Protein AF-A0A9E4ZPL8-F1 (afdb_monomer)

Radius of gyration: 16.18 Å; Cα contacts (8 Å, |Δi|>4): 297; chains: 1; bounding box: 33×38×47 Å

Mean predicted aligned error: 6.85 Å

Sequence (152 aa):
MEYIQIQDIDQMYDNLERTKGLAKTVNAKIDGKIIDITAPDTPQTYVSETDGIIYINGNDWKMITTVFEDVKEEALLKLKRFIRAEGGRIPSDPTERIIGVDEAKRVQEAKAYFYALKDGKRYEVGIHYRIFMPYPERGRNGFVEIALYTQE

Nearest PDB structures (foldseek):
  7f0o-assembly1_A  TM=3.775E-01  e=1.384E+00  Aspergillus novofumigatus
  5iep-assembly1_A  TM=3.985E-01  e=2.533E+00  synthetic construct
  5elu-assembly1_A  TM=3.798E-01  e=2.533E+00  synthetic construct
  3owu-assembly1_C  TM=3.046E-01  e=1.173E+00  Pseudomonas putida

pLDDT: mean 86.17, std 15.2, range [36.16, 98.38]

Structure (mmCIF, N/CA/C/O backbone):
data_AF-A0A9E4ZPL8-F1
#
_entry.id   AF-A0A9E4ZPL8-F1
#
loop_
_atom_site.group_PDB
_atom_site.id
_atom_site.type_symbol
_atom_site.label_atom_id
_atom_site.label_alt_id
_atom_site.label_comp_id
_atom_site.label_asym_id
_atom_site.label_entity_id
_atom_site.label_seq_id
_atom_site.pdbx_PDB_ins_code
_atom_site.Cartn_x
_atom_site.Cartn_y
_atom_site.Cartn_z
_atom_site.occupancy
_atom_site.B_iso_or_equiv
_atom_site.auth_seq_id
_atom_site.auth_comp_id
_atom_site.auth_asym_id
_atom_site.auth_atom_id
_atom_site.pdbx_PDB_model_num
ATOM 1 N N . MET A 1 1 ? 5.945 6.917 26.651 1.00 41.00 1 MET A N 1
ATOM 2 C CA . MET A 1 1 ? 5.049 6.729 25.494 1.00 41.00 1 MET A CA 1
ATOM 3 C C . MET A 1 1 ? 4.484 8.092 25.167 1.00 41.00 1 MET A C 1
ATOM 5 O O . MET A 1 1 ? 3.677 8.593 25.940 1.00 41.00 1 MET A O 1
ATOM 9 N N . GLU A 1 2 ? 5.007 8.736 24.127 1.00 36.16 2 GLU A N 1
ATOM 10 C CA . GLU A 1 2 ? 4.463 10.002 23.635 1.00 36.16 2 GLU A CA 1
ATOM 11 C C . GLU A 1 2 ? 3.181 9.711 22.861 1.00 36.16 2 GLU A C 1
ATOM 13 O O . GLU A 1 2 ? 3.172 8.922 21.920 1.00 36.16 2 GLU A O 1
ATOM 18 N N . TYR A 1 3 ? 2.082 10.315 23.300 1.00 43.66 3 TYR A N 1
ATOM 19 C CA . TYR A 1 3 ? 0.843 10.318 22.542 1.00 43.66 3 TYR A CA 1
ATOM 20 C C . TYR A 1 3 ? 0.961 11.440 21.515 1.00 43.66 3 TYR A C 1
ATOM 22 O O . TYR A 1 3 ? 0.892 12.609 21.890 1.00 43.66 3 TYR A O 1
ATOM 30 N N . ILE A 1 4 ? 1.156 11.093 20.242 1.00 46.41 4 ILE A N 1
ATOM 31 C CA . ILE A 1 4 ? 1.030 12.058 19.143 1.00 46.41 4 ILE A CA 1
ATOM 32 C C . ILE A 1 4 ? -0.370 12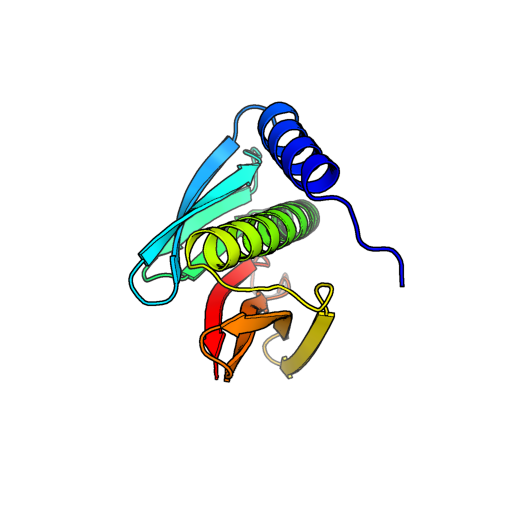.673 19.256 1.00 46.41 4 ILE A C 1
ATOM 34 O O . ILE A 1 4 ? -1.373 11.947 19.248 1.00 46.41 4 ILE A O 1
ATOM 38 N N . GLN A 1 5 ? -0.444 13.992 19.449 1.00 45.59 5 GLN A N 1
ATOM 39 C CA . GLN A 1 5 ? -1.716 14.670 19.656 1.00 45.59 5 GLN A CA 1
ATOM 40 C C . GLN A 1 5 ? -2.538 14.649 18.364 1.00 45.59 5 GLN A C 1
ATOM 42 O O . GLN A 1 5 ? -2.012 14.693 17.256 1.00 45.59 5 GLN A O 1
ATOM 47 N N . ILE A 1 6 ? -3.861 14.564 18.515 1.00 51.03 6 ILE A N 1
ATOM 48 C CA . ILE A 1 6 ? -4.828 14.413 17.414 1.00 51.03 6 ILE A CA 1
ATOM 49 C C . ILE A 1 6 ? -4.654 15.513 16.347 1.00 51.03 6 ILE A C 1
ATOM 51 O O . ILE A 1 6 ? -4.772 15.221 15.161 1.00 51.03 6 ILE A O 1
ATOM 55 N N . GLN A 1 7 ? -4.287 16.729 16.764 1.00 48.72 7 GLN A N 1
ATOM 56 C CA . GLN A 1 7 ? -4.045 17.867 15.873 1.00 48.72 7 GLN A CA 1
ATOM 57 C C . GLN A 1 7 ? -2.828 17.689 14.954 1.00 48.72 7 GLN A C 1
ATOM 59 O O . GLN A 1 7 ? -2.890 18.111 13.804 1.00 48.72 7 GLN A O 1
ATOM 64 N N . ASP A 1 8 ? -1.766 17.015 15.401 1.00 56.22 8 ASP A N 1
ATOM 65 C CA . ASP A 1 8 ? -0.544 16.861 14.600 1.00 56.22 8 ASP A CA 1
ATOM 66 C C . ASP A 1 8 ? -0.766 15.938 13.400 1.00 56.22 8 ASP A C 1
ATOM 68 O O . ASP A 1 8 ? -0.219 16.157 12.322 1.00 56.22 8 ASP A O 1
ATOM 72 N N . ILE A 1 9 ? -1.619 14.922 13.555 1.00 54.84 9 ILE A N 1
ATOM 73 C CA . ILE A 1 9 ? -1.901 13.961 12.488 1.00 54.84 9 ILE A CA 1
ATOM 74 C C . ILE A 1 9 ? -2.831 14.599 11.450 1.00 54.84 9 ILE A C 1
ATOM 76 O O . ILE A 1 9 ? -2.540 14.486 10.267 1.00 54.84 9 ILE A O 1
ATOM 80 N N . ASP A 1 10 ? -3.861 15.340 11.877 1.00 55.78 10 ASP A N 1
ATOM 81 C CA . ASP A 1 10 ? -4.737 16.143 11.002 1.00 55.78 10 ASP A CA 1
ATOM 82 C C . ASP A 1 10 ? -3.978 17.233 10.232 1.00 55.78 10 ASP A C 1
ATOM 84 O O . ASP A 1 10 ? -4.252 17.483 9.058 1.00 55.78 10 ASP A O 1
ATOM 88 N N . GLN A 1 11 ? -2.923 17.788 10.819 1.00 53.22 11 GLN A N 1
ATOM 89 C CA . GLN A 1 11 ? -2.071 18.761 10.147 1.00 53.22 11 GLN A CA 1
ATOM 90 C C . GLN A 1 11 ? -1.034 18.114 9.207 1.00 53.22 11 GLN A C 1
ATOM 92 O O . GLN A 1 11 ? -0.772 18.640 8.124 1.00 53.22 11 GLN A O 1
ATOM 97 N N . MET A 1 12 ? -0.481 16.942 9.552 1.00 56.88 12 MET A N 1
ATOM 98 C CA . MET A 1 12 ? 0.305 16.114 8.618 1.00 56.88 12 MET A CA 1
ATOM 99 C C . MET A 1 12 ? -0.545 15.657 7.420 1.00 56.88 12 MET A C 1
ATOM 101 O O . MET A 1 12 ? -0.075 15.669 6.284 1.00 56.88 12 MET A O 1
ATOM 105 N N . TYR A 1 13 ? -1.803 15.298 7.684 1.00 56.81 13 TYR A N 1
ATOM 106 C CA . TYR A 1 13 ? -2.831 14.874 6.734 1.00 56.81 13 TYR A CA 1
ATOM 107 C C . TYR A 1 13 ? -3.129 15.951 5.669 1.00 56.81 13 TYR A C 1
ATOM 109 O O . TYR A 1 13 ? -3.150 15.620 4.485 1.00 56.81 13 TYR A O 1
ATOM 117 N N . ASP A 1 14 ? -3.297 17.217 6.066 1.00 57.69 14 ASP A N 1
ATOM 118 C CA . ASP A 1 14 ? -3.540 18.342 5.144 1.00 57.69 14 ASP A CA 1
ATOM 119 C C . ASP A 1 14 ? -2.287 18.741 4.344 1.00 57.69 14 ASP A C 1
ATOM 121 O O . ASP A 1 14 ? -2.368 19.183 3.193 1.00 57.69 14 ASP A O 1
ATOM 125 N N . ASN A 1 15 ? -1.105 18.599 4.948 1.00 51.81 15 ASN A N 1
ATOM 126 C CA . ASN A 1 15 ? 0.154 18.982 4.314 1.00 51.81 15 ASN A CA 1
ATOM 127 C C . ASN A 1 15 ? 0.553 18.025 3.184 1.00 51.81 15 ASN A C 1
ATOM 129 O O . ASN A 1 15 ? 1.067 18.494 2.167 1.00 51.81 15 ASN A O 1
ATOM 133 N N . LEU A 1 16 ? 0.282 16.722 3.324 1.00 53.69 16 LEU A N 1
ATOM 134 C CA . LEU A 1 16 ? 0.562 15.713 2.293 1.00 53.69 16 LEU A CA 1
ATOM 135 C C . LEU A 1 16 ? -0.321 15.908 1.048 1.00 53.69 16 LEU A C 1
ATOM 137 O O . LEU A 1 16 ? 0.180 15.861 -0.074 1.00 53.69 16 LEU A O 1
ATOM 141 N N . GLU A 1 17 ? -1.607 16.215 1.247 1.00 54.44 17 GLU A N 1
ATOM 142 C CA . GLU A 1 17 ? -2.551 16.505 0.156 1.00 54.44 17 GLU A CA 1
ATOM 143 C C . GLU A 1 17 ? -2.184 17.809 -0.588 1.00 54.44 17 GLU A C 1
ATOM 145 O O . GLU A 1 17 ? -2.389 17.912 -1.797 1.00 54.44 17 GLU A O 1
ATOM 150 N N . ARG A 1 18 ? -1.570 18.794 0.091 1.00 51.66 18 ARG A N 1
ATOM 151 C CA . ARG A 1 18 ? -1.144 20.071 -0.520 1.00 51.66 18 ARG A CA 1
ATOM 152 C C . ARG A 1 18 ? 0.200 20.035 -1.250 1.00 51.66 18 ARG A C 1
ATOM 154 O O . ARG A 1 18 ? 0.426 20.888 -2.106 1.00 51.66 18 ARG A O 1
ATOM 161 N N . THR A 1 19 ? 1.112 19.118 -0.920 1.00 52.41 19 THR A N 1
ATOM 162 C CA . THR A 1 19 ? 2.505 19.173 -1.419 1.00 52.41 19 THR A CA 1
ATOM 163 C C . THR A 1 19 ? 2.776 18.382 -2.700 1.00 52.41 19 THR A C 1
ATOM 165 O O . THR A 1 19 ? 3.800 18.634 -3.333 1.00 52.41 19 THR A O 1
ATOM 168 N N . LYS A 1 20 ? 1.896 17.468 -3.137 1.00 56.16 20 LYS A N 1
ATOM 169 C CA . LYS A 1 20 ? 2.235 16.493 -4.200 1.00 56.16 20 LYS A CA 1
ATOM 170 C C . LYS A 1 20 ? 1.879 16.869 -5.655 1.00 56.16 20 LYS A C 1
ATOM 172 O O . LYS A 1 20 ? 2.060 16.041 -6.540 1.00 56.16 20 LYS A O 1
ATOM 177 N N . GLY A 1 21 ? 1.489 18.111 -5.961 1.00 54.22 21 GLY A N 1
ATOM 178 C CA . GLY A 1 21 ? 1.221 18.527 -7.354 1.00 54.22 21 GLY A CA 1
ATOM 179 C C . GLY A 1 21 ? 0.043 17.774 -7.997 1.00 54.22 21 GLY A C 1
ATOM 180 O O . GLY A 1 21 ? -0.842 17.314 -7.283 1.00 54.22 21 GLY A O 1
ATOM 181 N N . LEU A 1 22 ? -0.004 17.686 -9.337 1.00 54.84 22 LEU A N 1
ATOM 182 C CA . LEU A 1 22 ? -1.021 16.906 -10.063 1.00 54.84 22 LEU A CA 1
ATOM 183 C C . LEU A 1 22 ? -0.972 15.461 -9.550 1.00 54.84 22 LEU A C 1
ATOM 185 O O . LEU A 1 22 ? 0.003 14.757 -9.780 1.00 54.84 22 LEU A O 1
ATOM 189 N N . ALA A 1 23 ? -1.984 15.044 -8.800 1.00 69.06 23 ALA A N 1
ATOM 190 C CA . ALA A 1 23 ? -2.035 13.729 -8.185 1.00 69.06 23 ALA A CA 1
ATOM 191 C C . ALA A 1 23 ? -3.233 12.955 -8.732 1.00 69.06 23 ALA A C 1
ATOM 193 O O . ALA A 1 23 ? -4.303 13.521 -8.970 1.00 69.06 23 ALA A O 1
ATOM 194 N N . LYS A 1 24 ? -3.050 11.654 -8.951 1.00 81.00 24 LYS A N 1
ATOM 195 C CA . LYS A 1 24 ? -4.109 10.751 -9.395 1.00 81.00 24 LYS A CA 1
ATOM 196 C C . LYS A 1 24 ? -4.731 10.069 -8.185 1.00 81.00 24 LYS A C 1
ATOM 198 O O . LYS A 1 24 ? -4.016 9.548 -7.338 1.00 81.00 24 LYS A O 1
ATOM 203 N N . THR A 1 25 ? -6.054 10.001 -8.142 1.00 87.25 25 THR A N 1
ATOM 204 C CA . THR A 1 25 ? -6.774 9.211 -7.137 1.00 87.25 25 THR A CA 1
ATOM 205 C C . THR A 1 25 ? -7.101 7.825 -7.685 1.00 87.25 25 THR A C 1
ATOM 207 O O . THR A 1 25 ? -7.559 7.693 -8.824 1.00 87.25 25 THR A O 1
ATOM 210 N N . VAL A 1 26 ? -6.869 6.790 -6.878 1.00 90.56 26 VAL A N 1
ATOM 211 C CA . VAL A 1 26 ? -7.327 5.418 -7.129 1.00 90.56 26 VAL A CA 1
ATOM 212 C C . VAL A 1 26 ? -8.227 4.941 -5.992 1.00 90.56 26 VAL A C 1
ATOM 214 O O . VAL A 1 26 ? -7.983 5.243 -4.825 1.00 90.56 26 VAL A O 1
ATOM 217 N N . ASN A 1 27 ? -9.269 4.192 -6.345 1.00 91.06 27 ASN A N 1
ATOM 218 C CA . ASN A 1 27 ? -10.338 3.798 -5.430 1.00 91.06 27 ASN A CA 1
ATOM 219 C C . ASN A 1 27 ? -10.093 2.378 -4.928 1.00 91.06 27 ASN A C 1
ATOM 221 O O . ASN A 1 27 ? -10.503 1.412 -5.563 1.00 91.06 27 ASN A O 1
ATOM 225 N N . ALA A 1 28 ? -9.423 2.239 -3.792 1.00 90.81 28 ALA A N 1
ATOM 226 C CA . ALA A 1 28 ? -9.141 0.934 -3.210 1.00 90.81 28 ALA A CA 1
ATOM 227 C C . ALA A 1 28 ? -10.285 0.468 -2.302 1.00 90.81 28 ALA A C 1
ATOM 229 O O . ALA A 1 28 ? -11.067 1.274 -1.799 1.00 90.81 28 ALA A O 1
ATOM 230 N N . LYS A 1 29 ? -10.397 -0.845 -2.083 1.00 90.56 29 LYS A N 1
ATOM 231 C CA . LYS A 1 29 ? -11.462 -1.429 -1.257 1.00 90.56 29 LYS A CA 1
ATOM 232 C C . LYS A 1 29 ? -10.911 -1.991 0.045 1.00 90.56 29 LYS A C 1
ATOM 234 O O . LYS A 1 29 ? -9.914 -2.702 0.033 1.00 90.56 29 LYS A O 1
ATOM 239 N N . ILE A 1 30 ? -11.610 -1.728 1.143 1.00 92.00 30 ILE A N 1
ATOM 240 C CA . ILE A 1 30 ? -11.393 -2.363 2.444 1.00 92.00 30 ILE A CA 1
ATOM 241 C C . ILE A 1 30 ? -12.746 -2.668 3.087 1.00 92.00 30 ILE A C 1
ATOM 243 O O . ILE A 1 30 ? -13.602 -1.792 3.179 1.00 92.00 30 ILE A O 1
ATOM 247 N N . ASP A 1 31 ? -12.978 -3.924 3.468 1.00 86.00 31 ASP A N 1
ATOM 248 C CA . ASP A 1 31 ? -14.242 -4.398 4.059 1.00 86.00 31 ASP A CA 1
ATOM 249 C C . ASP A 1 31 ? -15.502 -3.970 3.285 1.00 86.00 31 ASP A C 1
ATOM 251 O O . ASP A 1 31 ? -16.518 -3.570 3.853 1.00 86.00 31 ASP A O 1
ATOM 255 N N . GLY A 1 32 ? -15.423 -4.006 1.951 1.00 85.19 32 GLY A N 1
ATOM 256 C CA . GLY A 1 32 ? -16.516 -3.602 1.059 1.00 85.19 32 GLY A CA 1
ATOM 257 C C . GLY A 1 32 ? -16.742 -2.088 0.951 1.00 85.19 32 GLY A C 1
ATOM 258 O O . GLY A 1 32 ? -17.617 -1.663 0.199 1.00 85.19 32 GLY A O 1
ATOM 259 N N . LYS A 1 33 ? -15.954 -1.268 1.652 1.00 89.56 33 LYS A N 1
ATOM 260 C CA . LYS A 1 33 ? -15.960 0.195 1.556 1.00 89.56 33 LYS A CA 1
ATOM 261 C C . LYS A 1 33 ? -14.853 0.668 0.620 1.00 89.56 33 LYS A C 1
ATOM 263 O O . LYS A 1 33 ? -13.804 0.038 0.522 1.00 89.56 33 LYS A O 1
ATOM 268 N N . ILE A 1 34 ? -15.108 1.773 -0.073 1.00 91.00 34 ILE A N 1
ATOM 269 C CA . ILE A 1 34 ? -14.136 2.411 -0.964 1.00 91.00 34 ILE A CA 1
ATOM 270 C C . ILE A 1 34 ? -13.351 3.447 -0.161 1.00 91.00 34 ILE A C 1
ATOM 272 O O . ILE A 1 34 ? -13.946 4.213 0.599 1.00 91.00 34 ILE A O 1
ATOM 276 N N . ILE A 1 35 ? -12.032 3.467 -0.341 1.00 92.00 35 ILE A N 1
ATOM 277 C CA . ILE A 1 35 ? -11.158 4.531 0.136 1.00 92.00 35 ILE A CA 1
ATOM 278 C C . ILE A 1 35 ? -10.345 5.108 -1.020 1.00 92.00 35 ILE A C 1
ATOM 280 O O . ILE A 1 35 ? -9.819 4.379 -1.864 1.00 92.00 35 ILE A O 1
ATOM 284 N N . ASP A 1 36 ? -10.226 6.428 -1.014 1.00 91.50 36 ASP A N 1
ATOM 285 C CA . ASP A 1 36 ? -9.492 7.173 -2.027 1.00 91.50 36 ASP A CA 1
ATOM 286 C C . ASP A 1 36 ? -8.014 7.235 -1.637 1.00 91.50 36 ASP A C 1
ATOM 288 O O . ASP A 1 36 ? -7.656 7.776 -0.585 1.00 91.50 36 ASP A O 1
ATOM 292 N N . ILE A 1 37 ? -7.158 6.677 -2.490 1.00 91.19 37 ILE A N 1
ATOM 293 C CA . ILE A 1 37 ? -5.704 6.710 -2.346 1.00 91.19 37 ILE A CA 1
ATOM 294 C C . ILE A 1 37 ? -5.129 7.667 -3.381 1.00 91.19 37 ILE A C 1
ATOM 296 O O . ILE A 1 37 ? -5.330 7.501 -4.585 1.00 91.19 37 ILE A O 1
ATOM 300 N N . THR A 1 38 ? -4.398 8.665 -2.905 1.00 89.62 38 THR A N 1
ATOM 301 C CA . THR A 1 38 ? -3.718 9.646 -3.745 1.00 89.62 38 THR A CA 1
ATOM 302 C C . THR A 1 38 ? -2.329 9.142 -4.128 1.00 89.62 38 THR A C 1
ATOM 304 O O . THR A 1 38 ? -1.501 8.849 -3.270 1.00 89.62 38 THR A O 1
ATOM 307 N N . ALA A 1 39 ? -2.045 9.077 -5.422 1.00 86.75 39 ALA A N 1
ATOM 308 C CA . ALA A 1 39 ? -0.735 8.747 -5.958 1.00 86.75 39 ALA A CA 1
ATOM 309 C C . ALA A 1 39 ? -0.137 9.957 -6.694 1.00 86.75 39 ALA A C 1
ATOM 311 O O . ALA A 1 39 ? -0.872 10.668 -7.389 1.00 86.75 39 ALA A O 1
ATOM 312 N N . PRO A 1 40 ? 1.180 10.198 -6.589 1.00 84.31 40 PRO A N 1
ATOM 313 C CA . PRO A 1 40 ? 1.838 11.228 -7.388 1.00 84.31 40 PRO A CA 1
ATOM 314 C C . PRO A 1 40 ? 1.724 10.907 -8.886 1.00 84.31 40 PRO A C 1
ATOM 316 O O . PRO A 1 40 ? 1.904 9.755 -9.292 1.00 84.31 40 PRO A O 1
ATOM 319 N N . ASP A 1 41 ? 1.445 11.916 -9.715 1.00 78.62 41 ASP A N 1
ATOM 320 C CA . ASP A 1 41 ? 1.528 11.767 -11.169 1.00 78.62 41 ASP A CA 1
ATOM 321 C C . ASP A 1 41 ? 2.990 11.877 -11.610 1.00 78.62 41 ASP A C 1
ATOM 323 O O . ASP A 1 41 ? 3.687 12.847 -11.298 1.00 78.62 41 ASP A O 1
ATOM 327 N N . THR A 1 42 ? 3.478 10.866 -12.327 1.00 81.06 42 THR A N 1
ATOM 328 C CA . THR A 1 42 ? 4.851 10.858 -12.835 1.00 81.06 42 THR A CA 1
ATOM 329 C C . THR A 1 42 ? 4.863 10.387 -14.293 1.00 81.06 42 THR A C 1
ATOM 331 O O . THR A 1 42 ? 4.209 9.396 -14.612 1.00 81.06 42 THR A O 1
ATOM 334 N N . PRO A 1 43 ? 5.636 11.017 -15.202 1.00 75.88 43 PRO A N 1
ATOM 335 C CA . PRO A 1 43 ? 5.546 10.751 -16.647 1.00 75.88 43 PRO A CA 1
ATOM 336 C C . PRO A 1 43 ? 5.891 9.321 -17.102 1.00 75.88 43 PRO A C 1
ATOM 338 O O . PRO A 1 43 ? 5.753 9.002 -18.281 1.00 75.88 43 PRO A O 1
ATOM 341 N N . GLN A 1 44 ? 6.406 8.474 -16.206 1.00 83.25 44 GLN A N 1
ATOM 342 C CA . GLN A 1 44 ? 6.925 7.136 -16.517 1.00 83.25 44 GLN A CA 1
ATOM 343 C C . GLN A 1 44 ? 6.410 6.035 -15.584 1.00 83.25 44 GLN A C 1
ATOM 345 O O . GLN A 1 44 ? 6.791 4.876 -15.768 1.00 83.25 44 GLN A O 1
ATOM 350 N N . THR A 1 45 ? 5.544 6.380 -14.628 1.00 87.12 45 THR A N 1
ATOM 351 C CA . THR A 1 45 ? 4.900 5.430 -13.719 1.00 87.12 45 THR A CA 1
ATOM 352 C C . THR A 1 45 ? 3.402 5.672 -13.740 1.00 87.12 45 THR A C 1
ATOM 354 O O . THR A 1 45 ? 2.927 6.799 -13.669 1.00 87.12 45 THR A O 1
ATOM 357 N N . TYR A 1 46 ? 2.651 4.589 -13.811 1.00 88.94 46 TYR A N 1
ATOM 358 C CA . TYR A 1 46 ? 1.209 4.574 -13.805 1.00 88.94 46 TYR A CA 1
ATOM 359 C C . TYR A 1 46 ? 0.716 3.842 -12.563 1.00 88.94 46 TYR A C 1
ATOM 361 O O . TYR A 1 46 ? 1.175 2.738 -12.261 1.00 88.94 46 TYR A O 1
ATOM 369 N N . VAL A 1 47 ? -0.242 4.461 -11.875 1.00 92.88 47 VAL A N 1
ATOM 370 C CA . VAL A 1 47 ? -0.966 3.852 -10.760 1.00 92.88 47 VAL A CA 1
ATOM 371 C C . VAL A 1 47 ? -2.410 3.614 -11.183 1.00 92.88 47 VAL A C 1
ATOM 373 O O . VAL A 1 47 ? -3.087 4.539 -11.638 1.00 92.88 47 VAL A O 1
ATOM 376 N N . SER A 1 48 ? -2.895 2.386 -11.057 1.00 93.75 48 SER A N 1
ATOM 377 C CA . SER A 1 48 ? -4.291 2.010 -11.319 1.00 93.75 48 SER A CA 1
ATOM 378 C C . SER A 1 48 ? -4.840 1.124 -10.227 1.00 93.75 48 SER A C 1
ATOM 380 O O . SER A 1 48 ? -4.081 0.569 -9.446 1.00 93.75 48 SER A O 1
ATOM 382 N N . GLU A 1 49 ? -6.154 0.954 -10.212 1.00 93.56 49 GLU A N 1
ATOM 383 C CA . GLU A 1 49 ? -6.819 -0.030 -9.373 1.00 93.56 49 GLU A CA 1
ATOM 384 C C . GLU A 1 49 ? -7.659 -0.971 -10.242 1.00 93.56 49 GLU A C 1
ATOM 386 O O . GLU A 1 49 ? -8.197 -0.576 -11.280 1.00 93.56 49 GLU A O 1
ATOM 391 N N . THR A 1 50 ? -7.683 -2.248 -9.874 1.00 92.75 50 THR A N 1
ATOM 392 C CA . THR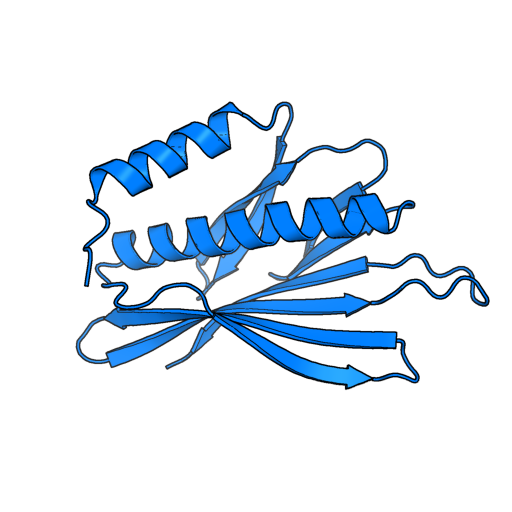 A 1 50 ? -8.558 -3.270 -10.454 1.00 92.75 50 THR A CA 1
ATOM 393 C C . THR A 1 50 ? -8.892 -4.291 -9.372 1.00 92.75 50 THR A C 1
ATOM 395 O O . THR A 1 50 ? -7.993 -4.833 -8.734 1.00 92.75 50 THR A O 1
ATOM 398 N N . ASP A 1 51 ? -10.184 -4.549 -9.160 1.00 88.44 51 ASP A N 1
ATOM 399 C CA . ASP A 1 51 ? -10.701 -5.539 -8.204 1.00 88.44 51 ASP A CA 1
ATOM 400 C C . ASP A 1 51 ? -10.168 -5.405 -6.762 1.00 88.44 51 ASP A C 1
ATOM 402 O O . ASP A 1 51 ? -9.991 -6.382 -6.038 1.00 88.44 51 ASP A O 1
ATOM 406 N N . GLY A 1 52 ? -9.952 -4.174 -6.307 1.00 88.06 52 GLY A N 1
ATOM 407 C CA . GLY A 1 52 ? -9.425 -3.831 -4.987 1.00 88.06 52 GLY A CA 1
ATOM 408 C C . GLY A 1 52 ? -7.899 -3.869 -4.890 1.00 88.06 52 GLY A C 1
ATOM 409 O O . GLY A 1 52 ? -7.365 -3.604 -3.813 1.00 88.06 52 GLY A O 1
ATOM 410 N N . ILE A 1 53 ? -7.200 -4.175 -5.988 1.00 94.56 53 ILE A N 1
ATOM 411 C CA . ILE A 1 53 ? -5.739 -4.234 -6.059 1.00 94.56 53 ILE A CA 1
ATOM 412 C C . ILE A 1 53 ? -5.222 -2.985 -6.769 1.00 94.56 53 ILE A C 1
ATOM 414 O O . ILE A 1 53 ? -5.570 -2.715 -7.919 1.00 94.56 53 ILE A O 1
ATOM 418 N N . ILE A 1 54 ? -4.362 -2.232 -6.090 1.00 96.62 54 ILE A N 1
ATOM 419 C CA . ILE A 1 54 ? -3.618 -1.117 -6.670 1.00 96.62 54 ILE A CA 1
ATOM 420 C C . ILE A 1 54 ? -2.381 -1.678 -7.375 1.00 96.62 54 ILE A C 1
ATOM 422 O O . ILE A 1 54 ? -1.595 -2.417 -6.784 1.00 96.62 54 ILE A O 1
ATOM 426 N N . TYR A 1 55 ? -2.184 -1.280 -8.625 1.00 96.69 55 TYR A N 1
ATOM 427 C CA . TYR A 1 55 ? -1.032 -1.620 -9.448 1.00 96.69 55 TYR A CA 1
ATOM 428 C C . TYR A 1 55 ? -0.171 -0.384 -9.668 1.00 96.69 55 TYR A C 1
ATOM 430 O O . TYR A 1 55 ? -0.687 0.659 -10.067 1.00 96.69 55 TYR A O 1
ATOM 438 N N . ILE A 1 56 ? 1.138 -0.521 -9.466 1.00 96.19 56 ILE A N 1
ATOM 439 C CA . ILE A 1 56 ? 2.141 0.501 -9.779 1.00 96.19 56 ILE A CA 1
ATOM 440 C C . ILE A 1 56 ? 3.098 -0.100 -10.802 1.00 96.19 56 ILE A C 1
ATOM 442 O O . ILE A 1 56 ? 3.821 -1.054 -10.509 1.00 96.19 56 ILE A O 1
ATOM 446 N N . ASN A 1 57 ? 3.086 0.440 -12.014 1.00 93.38 57 ASN A N 1
ATOM 447 C CA . ASN A 1 57 ? 3.871 -0.063 -13.139 1.00 93.38 57 ASN A CA 1
ATOM 448 C C . ASN A 1 57 ? 4.516 1.103 -13.890 1.00 93.38 57 ASN A C 1
ATOM 450 O O . ASN A 1 57 ? 4.021 2.221 -13.842 1.00 93.38 57 ASN A O 1
ATOM 454 N N . GLY A 1 58 ? 5.608 0.864 -14.600 1.00 89.50 58 GLY A N 1
ATOM 455 C CA . GLY A 1 58 ? 6.328 1.906 -15.310 1.00 89.50 58 GLY A CA 1
ATOM 456 C C . GLY A 1 58 ? 7.533 1.378 -16.072 1.00 89.50 58 GLY A C 1
ATOM 457 O O . GLY A 1 58 ? 7.763 0.172 -16.170 1.00 89.50 58 GLY A O 1
ATOM 458 N N . ASN A 1 59 ? 8.316 2.310 -16.605 1.00 87.00 59 ASN A N 1
ATOM 459 C CA . ASN A 1 59 ? 9.535 1.994 -17.354 1.00 87.00 59 ASN A CA 1
ATOM 460 C C . ASN A 1 59 ? 10.822 2.201 -16.543 1.00 87.00 59 ASN A C 1
ATOM 462 O O . ASN A 1 59 ? 11.868 1.691 -16.934 1.00 87.00 59 ASN A O 1
ATOM 466 N N . ASP A 1 60 ? 10.753 2.912 -15.416 1.00 90.12 60 ASP A N 1
ATOM 467 C CA . ASP A 1 60 ? 11.891 3.145 -14.527 1.00 90.12 60 ASP A CA 1
ATOM 468 C C . ASP A 1 60 ? 11.622 2.514 -13.157 1.00 90.12 60 ASP A C 1
ATOM 470 O O . ASP A 1 60 ? 10.728 2.929 -12.419 1.00 90.12 60 ASP A O 1
ATOM 474 N N . TRP A 1 61 ? 12.430 1.512 -12.804 1.00 92.25 61 TRP A N 1
ATOM 475 C CA . TRP A 1 61 ? 12.322 0.810 -11.528 1.00 92.25 61 TRP A CA 1
ATOM 476 C C . TRP A 1 61 ? 12.463 1.734 -10.320 1.00 92.25 61 TRP A C 1
ATOM 478 O O . TRP A 1 61 ? 11.733 1.583 -9.344 1.00 92.25 61 TRP A O 1
ATOM 488 N N . LYS A 1 62 ? 13.372 2.709 -10.387 1.00 91.62 62 LYS A N 1
ATOM 489 C CA . LYS A 1 62 ? 13.594 3.649 -9.292 1.00 91.62 62 LYS A CA 1
ATOM 490 C C . LYS A 1 62 ? 12.347 4.498 -9.067 1.00 91.62 62 LYS A C 1
ATOM 492 O O . LYS A 1 62 ? 11.914 4.652 -7.928 1.00 91.62 62 LYS A O 1
ATOM 497 N N . MET A 1 63 ? 11.741 4.986 -10.148 1.00 91.00 63 MET A N 1
ATOM 498 C CA . MET A 1 63 ? 10.494 5.751 -10.077 1.00 91.00 63 MET A CA 1
ATOM 499 C C . MET A 1 63 ? 9.344 4.903 -9.533 1.00 91.00 63 MET A C 1
ATOM 501 O O . MET A 1 63 ? 8.611 5.376 -8.671 1.00 91.00 63 MET A O 1
ATOM 505 N N . ILE A 1 64 ? 9.221 3.645 -9.964 1.00 94.25 64 ILE A N 1
ATOM 506 C CA . ILE A 1 64 ? 8.218 2.710 -9.433 1.00 94.25 64 ILE A CA 1
ATOM 507 C C . ILE A 1 64 ? 8.385 2.539 -7.923 1.00 94.25 64 ILE A C 1
ATOM 509 O O . ILE A 1 64 ? 7.401 2.634 -7.198 1.00 94.25 64 ILE A O 1
ATOM 513 N N . THR A 1 65 ? 9.612 2.332 -7.435 1.00 94.56 65 THR A N 1
ATOM 514 C CA . THR A 1 65 ? 9.858 2.178 -5.994 1.00 94.56 65 THR A CA 1
ATOM 515 C C . THR A 1 65 ? 9.570 3.453 -5.206 1.00 94.56 65 THR A C 1
ATOM 517 O O . THR A 1 65 ? 9.004 3.364 -4.125 1.00 94.56 65 THR A O 1
ATOM 520 N N . THR A 1 66 ? 9.876 4.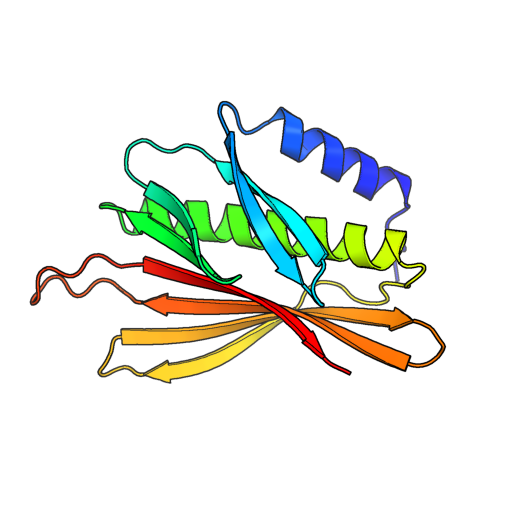637 -5.749 1.00 92.75 66 THR A N 1
ATOM 521 C CA . THR A 1 66 ? 9.529 5.914 -5.103 1.00 92.75 66 THR A CA 1
ATOM 522 C C . THR A 1 66 ? 8.015 6.088 -5.002 1.00 92.75 66 THR A C 1
ATOM 524 O O . THR A 1 66 ? 7.497 6.352 -3.922 1.00 92.75 66 THR A O 1
ATOM 527 N N . VAL A 1 67 ? 7.294 5.875 -6.108 1.00 93.00 67 VAL A N 1
ATOM 528 C CA . VAL A 1 67 ? 5.826 5.971 -6.138 1.00 93.00 67 VAL A CA 1
ATOM 529 C C . VAL A 1 67 ? 5.192 4.918 -5.228 1.00 93.00 67 VAL A C 1
ATOM 531 O O . VAL A 1 67 ? 4.185 5.191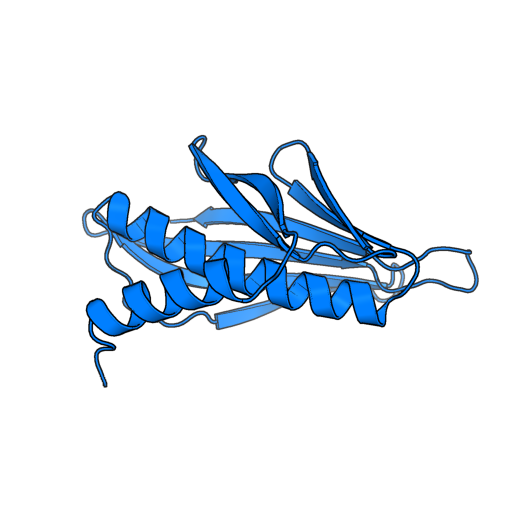 -4.584 1.00 93.00 67 VAL A O 1
ATOM 534 N N . PHE A 1 68 ? 5.780 3.724 -5.131 1.00 95.81 68 PHE A N 1
ATOM 535 C CA . PHE A 1 68 ? 5.341 2.705 -4.185 1.00 95.81 68 PHE A CA 1
ATOM 536 C C . PHE A 1 68 ? 5.432 3.174 -2.736 1.00 95.81 68 PHE A C 1
ATOM 538 O O . PHE A 1 68 ? 4.450 3.028 -2.014 1.00 95.81 68 PHE A O 1
ATOM 545 N N . GLU A 1 69 ? 6.555 3.755 -2.314 1.00 95.00 69 GLU A N 1
ATOM 546 C CA . GLU A 1 69 ? 6.684 4.279 -0.951 1.00 95.00 69 GLU A CA 1
ATOM 547 C C . GLU A 1 69 ? 5.657 5.391 -0.686 1.00 95.00 69 GLU A C 1
ATOM 549 O O . GLU A 1 69 ? 4.956 5.344 0.325 1.00 95.00 69 GLU A O 1
ATOM 554 N N . ASP A 1 70 ? 5.453 6.303 -1.644 1.00 92.50 70 ASP A N 1
ATOM 555 C CA . ASP A 1 70 ? 4.430 7.353 -1.555 1.00 92.50 70 ASP A CA 1
ATOM 556 C C . ASP A 1 70 ? 3.006 6.791 -1.395 1.00 92.50 70 ASP A C 1
ATOM 558 O O . ASP A 1 70 ? 2.229 7.273 -0.567 1.00 92.50 70 ASP A O 1
ATOM 562 N N . VAL A 1 71 ? 2.652 5.774 -2.187 1.00 94.38 71 VAL A N 1
ATOM 563 C CA . VAL A 1 71 ? 1.332 5.124 -2.148 1.00 94.38 71 VAL A CA 1
ATOM 564 C C . VAL A 1 71 ? 1.170 4.280 -0.885 1.00 94.38 71 VAL A C 1
ATOM 566 O O . VAL A 1 71 ? 0.082 4.245 -0.313 1.00 94.38 71 VAL A O 1
ATOM 569 N N . LYS A 1 72 ? 2.232 3.614 -0.418 1.00 95.94 72 LYS A N 1
ATOM 570 C CA . LYS A 1 72 ? 2.241 2.851 0.837 1.00 95.94 72 LYS A CA 1
ATOM 571 C C . LYS A 1 72 ? 1.957 3.765 2.022 1.00 95.94 72 LYS A C 1
ATOM 573 O O . LYS A 1 72 ? 1.095 3.443 2.842 1.00 95.94 72 LYS A O 1
ATOM 578 N N . GLU A 1 73 ? 2.651 4.896 2.105 1.00 93.62 73 GLU A N 1
ATOM 579 C CA . GLU A 1 73 ? 2.431 5.889 3.153 1.00 93.62 73 GLU A CA 1
ATOM 580 C C . GLU A 1 73 ? 1.000 6.424 3.117 1.00 93.62 73 GLU A C 1
ATOM 582 O O . GLU A 1 73 ? 0.310 6.361 4.135 1.00 93.62 73 GLU A O 1
ATOM 587 N N . GLU A 1 74 ? 0.520 6.860 1.949 1.00 92.31 74 GLU A N 1
ATOM 588 C CA . GLU A 1 74 ? -0.852 7.351 1.774 1.00 92.31 74 GLU A CA 1
ATOM 589 C C . GLU A 1 74 ? -1.894 6.289 2.154 1.00 92.31 74 GLU A C 1
ATOM 591 O O . GLU A 1 74 ? -2.856 6.581 2.866 1.00 92.31 74 GLU A O 1
ATOM 596 N N . ALA A 1 75 ? -1.708 5.034 1.742 1.00 94.94 75 ALA A N 1
ATOM 597 C CA . ALA A 1 75 ? -2.629 3.955 2.076 1.00 94.94 75 ALA A CA 1
ATOM 598 C C . ALA A 1 75 ? -2.706 3.733 3.590 1.00 94.94 75 ALA A C 1
ATOM 600 O O . ALA A 1 75 ? -3.797 3.741 4.161 1.00 94.94 75 ALA A O 1
ATOM 601 N N . LEU A 1 76 ? -1.566 3.613 4.276 1.00 95.25 76 LEU A N 1
ATOM 602 C CA . LEU A 1 76 ? -1.530 3.473 5.736 1.00 95.25 76 LEU A CA 1
ATOM 603 C C . LEU A 1 76 ? -2.172 4.678 6.434 1.00 95.25 76 LEU A C 1
ATOM 605 O O . LEU A 1 76 ? -2.885 4.527 7.428 1.00 95.25 76 LEU A O 1
ATOM 609 N N . LEU A 1 77 ? -1.953 5.873 5.895 1.00 92.19 77 LEU A N 1
ATOM 610 C CA . LEU A 1 77 ? -2.497 7.129 6.384 1.00 92.19 77 LEU A CA 1
ATOM 611 C C . LEU A 1 77 ? -4.035 7.156 6.280 1.00 92.19 77 LEU A C 1
ATOM 613 O O . LEU A 1 77 ? -4.716 7.424 7.278 1.00 92.19 77 LEU A O 1
ATOM 617 N N . LYS A 1 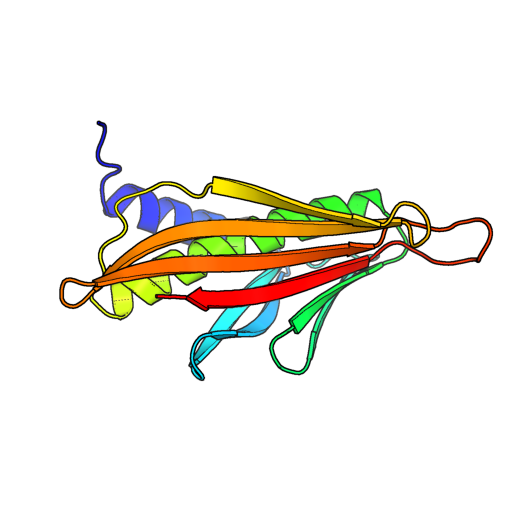78 ? -4.590 6.800 5.115 1.00 92.12 78 LYS A N 1
ATOM 618 C CA . LYS A 1 78 ? -6.038 6.698 4.864 1.00 92.12 78 LYS A CA 1
ATOM 619 C C . LYS A 1 78 ? -6.683 5.574 5.673 1.00 92.12 78 LYS A C 1
ATOM 621 O O . LYS A 1 78 ? -7.769 5.772 6.212 1.00 92.12 78 LYS A O 1
ATOM 626 N N . LEU A 1 79 ? -5.997 4.448 5.867 1.00 94.81 79 LEU A N 1
ATOM 627 C CA . LEU A 1 79 ? -6.457 3.360 6.736 1.00 94.81 79 LEU A CA 1
ATOM 628 C C . LEU A 1 79 ? -6.586 3.800 8.198 1.00 94.81 79 LEU A C 1
ATOM 630 O O . LEU A 1 79 ? -7.573 3.479 8.858 1.00 94.81 79 LEU A O 1
ATOM 634 N N . LYS A 1 80 ? -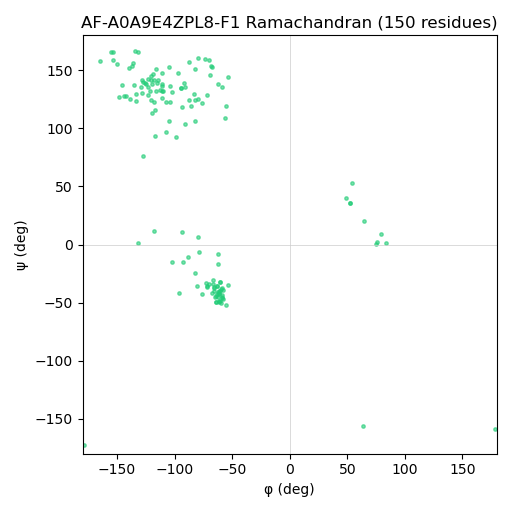5.638 4.590 8.718 1.00 94.12 80 LYS A N 1
ATOM 635 C CA . LYS A 1 80 ? -5.762 5.165 10.068 1.00 94.12 80 LYS A CA 1
ATOM 636 C C . LYS A 1 80 ? -6.984 6.086 10.176 1.00 94.12 80 LYS A C 1
ATOM 638 O O . LYS A 1 80 ? -7.710 6.010 11.169 1.00 94.12 80 LYS A O 1
ATOM 643 N N . ARG A 1 81 ? -7.244 6.925 9.162 1.00 90.94 81 ARG A N 1
ATOM 644 C CA . ARG A 1 81 ? -8.451 7.776 9.118 1.00 90.94 81 ARG A CA 1
ATOM 645 C C . ARG A 1 81 ? -9.723 6.931 9.093 1.00 90.94 81 ARG A C 1
ATOM 647 O O . ARG A 1 81 ? -10.636 7.195 9.870 1.00 90.94 81 ARG A O 1
ATOM 654 N N . PHE A 1 82 ? -9.748 5.892 8.261 1.00 92.44 82 PHE A N 1
ATOM 655 C CA . PHE A 1 82 ? -10.858 4.951 8.158 1.00 92.44 82 PHE A CA 1
ATOM 656 C C . PHE A 1 82 ? -11.199 4.330 9.518 1.00 92.44 82 PHE A C 1
ATOM 658 O O . PHE A 1 82 ? -12.327 4.449 9.985 1.00 92.44 82 PHE A O 1
ATOM 665 N N . ILE A 1 83 ? -10.212 3.765 10.220 1.00 93.88 83 ILE A N 1
ATOM 666 C CA . ILE A 1 83 ? -10.429 3.155 11.540 1.00 93.88 83 ILE A CA 1
ATOM 667 C C . ILE A 1 83 ? -10.958 4.161 12.565 1.00 93.88 83 ILE A C 1
ATOM 669 O O . ILE A 1 83 ? -11.851 3.823 13.342 1.00 93.88 83 ILE A O 1
ATOM 673 N N . ARG A 1 84 ? -10.449 5.398 12.567 1.00 91.25 84 ARG A N 1
ATOM 674 C CA . ARG A 1 84 ? -10.942 6.455 13.465 1.00 91.25 84 ARG A CA 1
ATOM 675 C C . ARG A 1 84 ? -12.385 6.846 13.161 1.00 91.25 84 ARG A C 1
ATOM 677 O O . ARG A 1 84 ? -13.178 6.960 14.091 1.00 91.25 84 ARG A O 1
ATOM 684 N N . ALA A 1 85 ? -12.726 7.022 11.884 1.00 90.81 85 ALA A N 1
ATOM 685 C CA . ALA A 1 85 ? -14.089 7.326 11.449 1.00 90.81 85 ALA A CA 1
ATOM 686 C C . ALA A 1 85 ? -15.074 6.211 11.843 1.00 90.81 85 ALA A C 1
ATOM 688 O O . ALA A 1 85 ? -16.218 6.478 12.197 1.00 90.81 85 ALA A O 1
ATOM 689 N N . GLU A 1 86 ? -14.596 4.969 11.872 1.00 90.75 86 GLU A N 1
ATOM 690 C CA . GLU A 1 86 ? -15.336 3.789 12.320 1.00 90.75 86 GLU A CA 1
ATOM 691 C C . GLU A 1 86 ? -15.395 3.622 13.852 1.00 90.75 86 GLU A C 1
ATOM 693 O O . GLU A 1 86 ? -15.868 2.587 14.330 1.00 90.75 86 GLU A O 1
ATOM 698 N N . GLY A 1 87 ? -14.910 4.600 14.628 1.00 91.19 87 GLY A N 1
ATOM 699 C CA . GLY A 1 87 ? -14.911 4.590 16.096 1.00 91.19 87 GLY A CA 1
ATOM 700 C C . GLY A 1 87 ? -13.802 3.745 16.739 1.00 91.19 87 GLY A C 1
ATOM 701 O O . GLY A 1 87 ? -13.819 3.524 17.951 1.00 91.19 87 GLY A O 1
ATOM 702 N N . GLY A 1 88 ? -12.841 3.259 15.952 1.00 92.44 88 GLY A N 1
ATOM 703 C CA . GLY A 1 88 ? -11.713 2.465 16.429 1.00 92.44 88 GLY A CA 1
ATOM 704 C C . GLY A 1 88 ? -10.587 3.300 17.048 1.00 92.44 88 GLY A C 1
ATOM 705 O O . GLY A 1 88 ? -10.438 4.499 16.802 1.00 92.44 88 GLY A O 1
ATOM 706 N N . ARG A 1 89 ? -9.742 2.643 17.847 1.00 93.69 89 ARG A N 1
ATOM 707 C CA . ARG A 1 89 ? -8.510 3.204 18.428 1.00 93.69 89 ARG A CA 1
ATOM 708 C C . ARG A 1 89 ? -7.283 2.555 17.800 1.00 93.69 89 ARG A C 1
ATOM 710 O O . ARG A 1 89 ? -7.313 1.373 17.485 1.00 93.69 89 ARG A O 1
ATOM 717 N N . ILE A 1 90 ? -6.193 3.306 17.668 1.00 93.44 90 ILE A N 1
ATOM 718 C CA . ILE A 1 90 ? -4.953 2.843 17.028 1.00 93.44 90 ILE A CA 1
ATOM 719 C C . ILE A 1 90 ? -3.833 2.855 18.077 1.00 93.44 90 ILE A C 1
ATOM 721 O O . ILE A 1 90 ? -3.249 3.910 18.314 1.00 93.44 90 ILE A O 1
ATOM 725 N N . PRO A 1 91 ? -3.577 1.732 18.773 1.00 87.44 91 PRO A N 1
ATOM 726 C CA . PRO A 1 91 ? -2.559 1.660 19.824 1.00 87.44 91 PRO A CA 1
ATOM 727 C C . PRO A 1 91 ? -1.113 1.524 19.325 1.00 87.44 91 PRO A C 1
ATOM 729 O O . PRO A 1 91 ? -0.213 1.502 20.160 1.00 87.44 91 PRO A O 1
ATOM 732 N N . SER A 1 92 ? -0.869 1.357 18.022 1.00 83.44 92 SER A N 1
ATOM 733 C CA . SER A 1 92 ? 0.470 1.055 17.506 1.00 83.44 92 SER A CA 1
ATOM 734 C C . SER A 1 92 ? 0.833 1.844 16.256 1.00 83.44 92 SER A C 1
ATOM 736 O O . SER A 1 92 ? -0.026 2.166 15.431 1.00 83.44 92 SER A O 1
ATOM 738 N N . ASP A 1 93 ? 2.132 2.046 16.073 1.00 89.31 93 ASP A N 1
ATOM 739 C CA . ASP A 1 93 ? 2.690 2.520 14.814 1.00 89.31 93 ASP A CA 1
ATOM 740 C C . ASP A 1 93 ? 2.686 1.423 13.737 1.00 89.31 93 ASP A C 1
ATOM 742 O O . ASP A 1 93 ? 2.579 0.231 14.061 1.00 89.31 93 ASP A O 1
ATOM 746 N N . PRO A 1 94 ? 2.770 1.805 12.449 1.00 92.50 94 PRO A N 1
ATOM 747 C CA . PRO A 1 94 ? 2.932 0.852 11.368 1.00 92.50 94 PRO A CA 1
ATOM 748 C C . PRO A 1 94 ? 4.210 0.029 11.544 1.00 92.50 94 PRO A C 1
ATOM 750 O O . PRO A 1 94 ? 5.275 0.550 11.860 1.00 92.50 94 PRO A O 1
ATOM 753 N N . THR A 1 95 ? 4.091 -1.271 11.323 1.00 94.56 95 THR A N 1
ATOM 754 C CA . THR A 1 95 ? 5.177 -2.247 11.288 1.00 94.56 95 THR A CA 1
ATOM 755 C C . THR A 1 95 ? 5.185 -2.905 9.918 1.00 94.56 95 THR A C 1
ATOM 757 O O . THR A 1 95 ? 4.130 -3.142 9.333 1.00 94.56 95 THR A O 1
ATOM 760 N N . GLU A 1 96 ? 6.369 -3.232 9.414 1.00 96.88 96 GLU A N 1
ATOM 761 C CA . GLU A 1 96 ? 6.542 -3.915 8.136 1.00 96.88 96 GLU A CA 1
ATOM 762 C C . GLU A 1 96 ? 7.146 -5.305 8.346 1.00 96.88 96 GLU A C 1
ATOM 764 O O . GLU A 1 96 ? 8.026 -5.502 9.187 1.00 96.88 96 GLU A O 1
ATOM 769 N N . ARG A 1 97 ? 6.648 -6.293 7.600 1.00 97.25 97 ARG A N 1
ATOM 770 C CA . ARG A 1 97 ? 7.099 -7.683 7.688 1.00 97.25 97 ARG A CA 1
ATOM 771 C C . ARG A 1 97 ? 7.132 -8.337 6.315 1.00 97.25 97 ARG A C 1
ATOM 773 O O . ARG A 1 97 ? 6.113 -8.399 5.631 1.00 97.25 97 ARG A O 1
ATOM 780 N N . ILE A 1 98 ? 8.277 -8.928 5.979 1.00 97.56 98 ILE A N 1
ATOM 781 C CA . ILE A 1 98 ? 8.417 -9.814 4.819 1.00 97.56 98 ILE A CA 1
ATOM 782 C C . ILE A 1 98 ? 7.698 -11.137 5.110 1.00 97.56 98 ILE A C 1
ATOM 784 O O . ILE A 1 98 ? 7.899 -11.755 6.160 1.00 97.56 98 ILE A O 1
ATOM 788 N N . ILE A 1 99 ? 6.838 -11.545 4.181 1.00 96.44 99 ILE A N 1
ATOM 789 C CA . ILE A 1 99 ? 6.051 -12.781 4.232 1.00 96.44 99 ILE A CA 1
ATOM 790 C C . ILE A 1 99 ? 6.765 -13.880 3.447 1.00 96.44 99 ILE A C 1
ATOM 792 O O . ILE A 1 99 ? 6.854 -15.010 3.924 1.00 96.44 99 ILE A O 1
ATOM 796 N N . GLY A 1 100 ? 7.319 -13.547 2.279 1.00 96.44 100 GLY A N 1
ATOM 797 C CA . GLY A 1 100 ? 7.990 -14.518 1.425 1.00 96.44 100 GLY A CA 1
ATOM 798 C C . GLY A 1 100 ? 8.849 -13.882 0.340 1.00 96.44 100 GLY A C 1
ATOM 799 O O . GLY A 1 100 ? 8.654 -12.730 -0.044 1.00 96.44 100 GLY A O 1
ATOM 800 N N . VAL A 1 101 ? 9.807 -14.663 -0.157 1.00 96.62 101 VAL A N 1
ATOM 801 C CA . VAL A 1 101 ? 10.658 -14.309 -1.296 1.00 96.62 101 VAL A CA 1
ATOM 802 C C . VAL A 1 101 ? 10.717 -15.510 -2.235 1.00 96.62 101 VAL A C 1
ATOM 804 O O . VAL A 1 101 ? 11.090 -16.606 -1.825 1.00 96.62 101 VAL A O 1
ATOM 807 N N . ASP A 1 102 ? 10.344 -15.304 -3.495 1.00 95.44 102 ASP A N 1
ATOM 808 C CA . ASP A 1 102 ? 10.519 -16.265 -4.585 1.00 95.44 102 ASP A CA 1
ATOM 809 C C . ASP A 1 102 ? 11.639 -15.743 -5.492 1.00 95.44 102 ASP A C 1
ATOM 811 O O . ASP A 1 102 ? 11.423 -14.875 -6.345 1.00 95.44 102 ASP A O 1
ATOM 815 N N . GLU A 1 103 ? 12.860 -16.240 -5.282 1.00 92.38 103 GLU A N 1
ATOM 816 C CA . GLU A 1 103 ? 14.041 -15.817 -6.046 1.00 92.38 103 GLU A CA 1
ATOM 817 C C . GLU A 1 103 ? 13.920 -16.167 -7.534 1.00 92.38 103 GLU A C 1
ATOM 819 O O . GLU A 1 103 ? 14.314 -15.376 -8.393 1.00 92.38 103 GLU A O 1
ATOM 824 N N . ALA A 1 104 ? 13.307 -17.311 -7.856 1.00 90.25 104 ALA A N 1
ATOM 825 C CA . ALA A 1 104 ? 13.142 -17.771 -9.231 1.00 90.25 104 ALA A CA 1
ATOM 826 C C . ALA A 1 104 ? 12.215 -16.843 -10.030 1.00 90.25 104 ALA A C 1
ATOM 828 O O . ALA A 1 104 ? 12.481 -16.531 -11.195 1.00 90.25 104 ALA A O 1
ATOM 829 N N . LYS A 1 105 ? 11.137 -16.360 -9.402 1.00 88.94 105 LYS A N 1
ATOM 830 C CA . LYS A 1 105 ? 10.206 -15.392 -10.007 1.00 88.94 105 LYS A CA 1
ATOM 831 C C . LYS A 1 105 ? 10.621 -13.937 -9.785 1.00 88.94 105 LYS A C 1
ATOM 833 O O . LYS A 1 105 ? 10.069 -13.041 -10.439 1.00 88.94 105 LYS A O 1
ATOM 838 N N . ARG A 1 106 ? 11.604 -13.713 -8.909 1.00 93.44 106 ARG A N 1
ATOM 839 C CA . ARG A 1 106 ? 12.054 -12.414 -8.400 1.00 93.44 106 ARG A CA 1
ATOM 840 C C . ARG A 1 106 ? 10.898 -11.609 -7.804 1.00 93.44 106 ARG A C 1
ATOM 842 O O . ARG A 1 106 ? 10.658 -10.472 -8.208 1.00 93.44 106 ARG A O 1
ATOM 849 N N . VAL A 1 107 ? 10.173 -12.227 -6.876 1.00 96.00 107 VAL A N 1
ATOM 850 C CA . VAL A 1 107 ? 9.023 -11.623 -6.190 1.00 96.00 107 VAL A CA 1
ATOM 851 C C . VAL A 1 107 ? 9.276 -11.599 -4.691 1.00 96.00 107 VAL A C 1
ATOM 853 O O . VAL A 1 107 ? 9.652 -12.617 -4.117 1.00 96.00 107 VAL A O 1
ATOM 856 N N . GLN A 1 108 ? 9.046 -10.449 -4.066 1.00 97.94 108 GLN A N 1
ATOM 857 C CA . GLN A 1 108 ? 8.969 -10.317 -2.614 1.00 97.94 108 GLN A CA 1
ATOM 858 C C . GLN A 1 108 ? 7.529 -10.007 -2.219 1.00 97.94 108 GLN A C 1
ATOM 860 O O . GLN A 1 108 ? 6.909 -9.113 -2.786 1.00 97.94 108 GLN A O 1
ATOM 865 N N . GLU A 1 109 ? 7.018 -10.724 -1.232 1.00 98.25 109 GLU A N 1
ATOM 866 C CA . GLU A 1 109 ? 5.704 -10.512 -0.640 1.00 98.25 109 GLU A CA 1
ATOM 867 C C . GLU A 1 109 ? 5.879 -10.027 0.798 1.00 98.25 1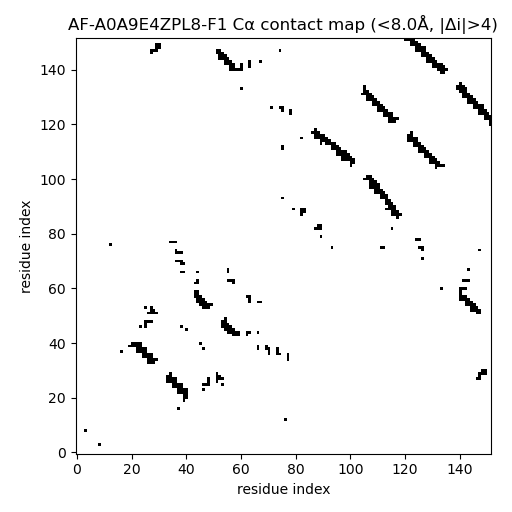09 GLU A C 1
ATOM 869 O O . GLU A 1 109 ? 6.689 -10.568 1.559 1.00 98.25 109 GLU A O 1
ATOM 874 N N . ALA A 1 110 ? 5.156 -8.977 1.169 1.00 98.31 110 ALA A N 1
ATOM 875 C CA . ALA A 1 110 ? 5.269 -8.354 2.475 1.00 98.31 110 ALA A CA 1
ATOM 876 C C . ALA A 1 110 ? 3.962 -7.664 2.875 1.00 98.31 110 ALA A C 1
ATOM 878 O O . ALA A 1 110 ? 3.060 -7.446 2.065 1.00 98.31 110 ALA A O 1
A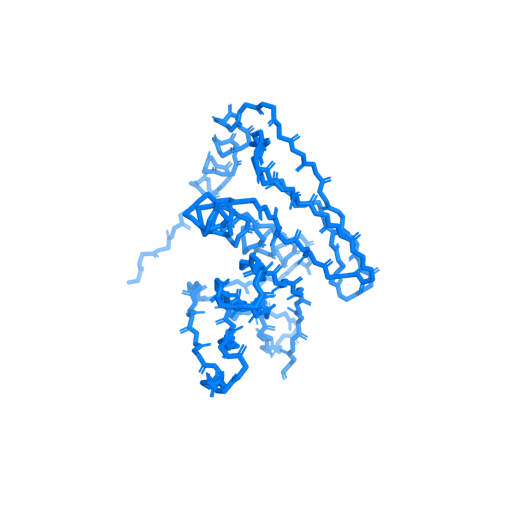TOM 879 N N . LYS A 1 111 ? 3.865 -7.329 4.158 1.00 98.00 111 LYS A N 1
ATOM 880 C CA . LYS A 1 111 ? 2.769 -6.539 4.711 1.00 98.00 111 LYS A CA 1
ATOM 881 C C . LYS A 1 111 ? 3.296 -5.360 5.508 1.00 98.00 111 LYS A C 1
ATOM 883 O O . LYS A 1 111 ? 4.264 -5.509 6.253 1.00 98.00 111 LYS A O 1
ATOM 888 N N . ALA A 1 112 ? 2.618 -4.226 5.392 1.00 98.25 112 ALA A N 1
ATOM 889 C CA . ALA A 1 112 ? 2.795 -3.076 6.268 1.00 98.25 112 ALA A CA 1
ATOM 890 C C . ALA A 1 112 ? 1.471 -2.812 6.989 1.00 98.25 112 ALA A C 1
ATOM 892 O O . ALA A 1 112 ? 0.434 -2.663 6.344 1.00 98.25 112 ALA A O 1
ATOM 893 N N . TYR A 1 113 ? 1.484 -2.816 8.319 1.00 97.88 113 TYR A N 1
ATOM 894 C CA . TYR A 1 113 ? 0.261 -2.892 9.114 1.00 97.88 113 TYR A CA 1
ATOM 895 C C . TYR A 1 113 ? 0.402 -2.263 10.491 1.00 97.88 113 TYR A C 1
ATOM 897 O O . TYR A 1 113 ? 1.494 -2.147 11.037 1.00 97.88 113 TYR A O 1
ATOM 905 N N . PHE A 1 114 ? -0.723 -1.900 11.087 1.00 97.12 114 PHE A N 1
ATOM 906 C CA . PHE A 1 114 ? -0.831 -1.510 12.486 1.00 97.12 114 PHE A CA 1
ATOM 907 C C . PHE A 1 114 ? -1.997 -2.261 13.127 1.00 97.12 114 PHE A C 1
ATOM 909 O O . PHE A 1 114 ? -2.837 -2.853 12.449 1.00 97.12 114 PHE A O 1
ATOM 916 N N . TYR A 1 115 ? -2.056 -2.244 14.453 1.00 96.06 115 TYR A N 1
ATOM 917 C CA . TYR A 1 115 ? -3.186 -2.796 15.175 1.00 96.06 115 TYR A CA 1
ATOM 918 C C . TYR A 1 115 ? -4.229 -1.720 15.445 1.00 96.06 115 TYR A C 1
ATOM 920 O O . TYR A 1 115 ? -3.894 -0.598 15.825 1.00 96.06 115 TYR A O 1
ATOM 928 N N . ALA A 1 116 ? -5.493 -2.094 15.293 1.00 94.94 116 ALA A N 1
ATOM 929 C CA . ALA A 1 116 ? -6.661 -1.321 15.670 1.00 94.94 116 ALA A CA 1
ATOM 930 C C . ALA A 1 116 ? -7.439 -2.046 16.777 1.00 94.94 116 ALA A C 1
ATOM 932 O O . ALA A 1 116 ? -7.414 -3.271 16.872 1.00 94.94 116 ALA A O 1
ATOM 933 N N . LEU A 1 117 ? -8.134 -1.286 17.618 1.00 94.44 117 LEU A N 1
ATOM 934 C CA . LEU A 1 117 ? -9.052 -1.790 18.635 1.00 94.44 117 LEU A CA 1
ATOM 935 C C . LEU A 1 117 ? -10.448 -1.232 18.372 1.00 94.44 117 LEU A C 1
ATOM 937 O O . LEU A 1 117 ? -10.620 -0.012 18.334 1.00 94.44 117 LEU A O 1
ATOM 941 N N . LYS A 1 118 ? -11.439 -2.110 18.235 1.00 91.06 118 LYS A N 1
ATOM 942 C CA . LYS A 1 118 ? -12.853 -1.751 18.068 1.00 91.06 118 LYS A CA 1
ATOM 943 C C . LYS A 1 118 ? -13.712 -2.806 18.763 1.00 91.06 118 LYS A C 1
ATOM 945 O O . LYS A 1 118 ? -13.387 -3.985 18.701 1.00 91.06 118 LYS A O 1
ATOM 950 N N . ASP A 1 119 ? -14.743 -2.383 19.491 1.00 90.62 119 ASP A N 1
ATOM 951 C CA . ASP A 1 119 ? -15.695 -3.279 20.175 1.00 90.62 119 ASP A CA 1
ATOM 952 C C . ASP A 1 119 ? -15.042 -4.349 21.080 1.00 90.62 119 ASP A C 1
ATOM 954 O O . ASP A 1 119 ? -15.499 -5.484 21.181 1.00 90.62 119 ASP A O 1
ATOM 958 N N . GLY A 1 120 ? -13.931 -3.994 21.739 1.00 88.44 120 GLY A N 1
ATOM 959 C CA . GLY A 1 120 ? -13.174 -4.907 22.608 1.00 88.44 120 GLY A CA 1
ATOM 960 C C . GLY A 1 120 ? -12.320 -5.947 21.869 1.00 88.44 120 GLY A C 1
ATOM 961 O O . GLY A 1 120 ? -11.654 -6.750 22.519 1.00 88.44 120 GLY A O 1
ATOM 962 N N . LYS A 1 121 ? -12.295 -5.913 20.534 1.00 93.00 121 LYS A N 1
ATOM 963 C CA . LYS A 1 121 ? -11.495 -6.785 19.672 1.00 93.00 121 LYS A CA 1
ATOM 964 C C . LYS A 1 121 ? -10.296 -6.047 19.090 1.00 93.00 121 LYS A C 1
ATOM 966 O O . LYS A 1 121 ? -10.315 -4.822 18.936 1.00 93.00 121 LYS A O 1
ATOM 971 N N . ARG A 1 122 ? -9.244 -6.805 18.782 1.00 94.38 122 ARG A N 1
ATOM 972 C CA . ARG A 1 122 ? -8.037 -6.321 18.108 1.00 94.38 122 ARG A CA 1
ATOM 973 C C . ARG A 1 122 ? -8.071 -6.778 16.661 1.00 94.38 122 ARG A C 1
ATOM 975 O O . ARG A 1 122 ? -8.377 -7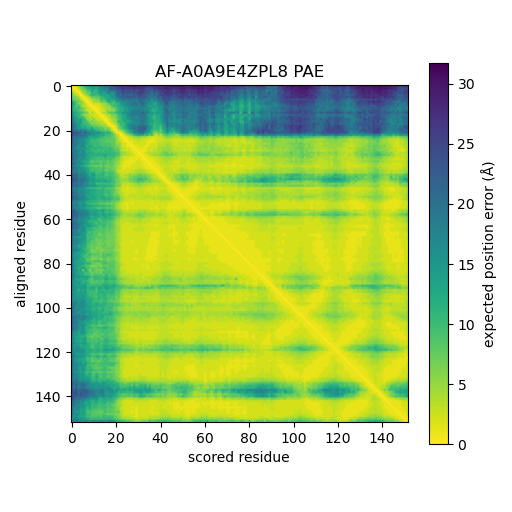.928 16.413 1.00 94.38 122 ARG A O 1
ATOM 982 N N . TYR A 1 123 ? -7.720 -5.872 15.762 1.00 94.69 123 TYR A N 1
ATOM 983 C CA . TYR A 1 123 ? -7.641 -6.118 14.331 1.00 94.69 123 TYR A CA 1
ATOM 984 C C . TYR A 1 123 ? -6.257 -5.718 13.834 1.00 94.69 123 TYR A C 1
ATOM 986 O O . TYR A 1 123 ? -5.713 -4.695 14.252 1.00 94.69 123 TYR A O 1
ATOM 994 N N . GLU A 1 124 ? -5.684 -6.510 12.946 1.00 96.31 124 GLU A N 1
ATOM 995 C CA . GLU A 1 124 ? -4.590 -6.111 12.078 1.00 96.31 124 GLU A CA 1
ATOM 996 C C . GLU A 1 124 ? -5.174 -5.365 10.873 1.00 96.31 124 GLU A C 1
ATOM 998 O O . GLU A 1 124 ? -6.056 -5.875 10.187 1.00 96.31 124 GLU A O 1
ATOM 1003 N N . VAL A 1 125 ? -4.710 -4.142 10.631 1.00 97.12 125 VAL A N 1
ATOM 1004 C CA . VAL A 1 125 ? -5.173 -3.297 9.526 1.00 97.12 125 VAL A CA 1
ATOM 1005 C C . VAL A 1 125 ? -3.957 -2.821 8.761 1.00 97.12 125 VAL A C 1
ATOM 1007 O O . VAL A 1 125 ? -3.000 -2.316 9.356 1.00 97.12 125 VAL A O 1
ATOM 1010 N N . GLY A 1 126 ? -3.974 -2.966 7.444 1.00 97.56 126 GLY A N 1
ATOM 1011 C CA . GLY A 1 126 ? -2.802 -2.613 6.668 1.00 97.56 126 GLY A CA 1
ATOM 1012 C C . GLY A 1 126 ? -2.937 -2.864 5.186 1.00 97.56 126 GLY A C 1
ATOM 1013 O O . GLY A 1 126 ? -4.030 -2.956 4.626 1.00 97.56 126 GLY A O 1
ATOM 1014 N N . ILE A 1 127 ? -1.769 -2.963 4.570 1.00 98.19 127 ILE A N 1
ATOM 1015 C CA . ILE A 1 127 ? -1.608 -3.316 3.176 1.00 98.19 127 ILE A CA 1
ATOM 1016 C C . ILE A 1 127 ? -0.784 -4.589 3.057 1.00 98.19 127 ILE A C 1
ATOM 1018 O O . ILE A 1 127 ? 0.218 -4.783 3.750 1.00 98.19 127 ILE A O 1
ATOM 1022 N N . HIS A 1 128 ? -1.213 -5.453 2.158 1.00 98.06 128 HIS A N 1
ATOM 1023 C CA . HIS A 1 128 ? -0.442 -6.566 1.657 1.00 98.06 128 HIS A CA 1
ATOM 1024 C C . HIS A 1 128 ? 0.086 -6.174 0.283 1.00 98.06 128 HIS A C 1
ATOM 1026 O O . HIS A 1 128 ? -0.680 -5.688 -0.548 1.00 98.06 128 HIS A O 1
ATOM 1032 N N . TYR A 1 129 ? 1.372 -6.370 0.022 1.00 98.38 129 TYR A N 1
ATOM 1033 C CA . TYR A 1 129 ? 1.953 -5.969 -1.248 1.00 98.38 129 TYR A CA 1
ATOM 1034 C C . TYR A 1 129 ? 2.952 -6.988 -1.787 1.00 98.38 129 TYR A C 1
ATOM 1036 O O . TYR A 1 129 ? 3.609 -7.726 -1.046 1.00 98.38 129 TYR A O 1
ATOM 1044 N N . ARG A 1 130 ? 3.065 -7.013 -3.115 1.00 98.38 130 ARG A N 1
ATOM 1045 C CA . ARG A 1 130 ? 4.039 -7.824 -3.844 1.00 98.38 130 ARG A CA 1
ATOM 1046 C C . ARG A 1 130 ? 4.892 -6.940 -4.725 1.00 98.38 130 ARG A C 1
ATOM 1048 O O . ARG A 1 130 ? 4.375 -6.171 -5.528 1.00 98.38 130 ARG A O 1
ATOM 1055 N N . ILE A 1 131 ? 6.200 -7.099 -4.598 1.00 97.62 131 ILE A N 1
ATOM 1056 C CA . ILE A 1 131 ? 7.212 -6.393 -5.371 1.00 97.62 131 ILE A CA 1
ATOM 1057 C C . ILE A 1 131 ? 7.775 -7.373 -6.396 1.00 97.62 131 ILE A C 1
ATOM 1059 O O . ILE A 1 131 ? 8.536 -8.281 -6.057 1.00 97.62 131 ILE A O 1
ATOM 1063 N N . PHE A 1 132 ? 7.405 -7.187 -7.659 1.00 96.38 132 PHE A N 1
ATOM 1064 C CA . PHE A 1 132 ? 7.934 -7.951 -8.781 1.00 96.38 132 PHE A CA 1
ATOM 1065 C C . PHE A 1 132 ? 9.149 -7.209 -9.323 1.00 96.38 132 PHE A C 1
ATOM 1067 O O . PHE A 1 132 ? 9.017 -6.198 -10.010 1.00 96.38 132 PHE A O 1
ATOM 1074 N N . MET A 1 133 ? 10.350 -7.696 -9.014 1.00 94.75 133 MET A N 1
ATOM 1075 C CA . MET A 1 133 ? 11.579 -7.044 -9.460 1.00 94.75 133 MET A CA 1
ATOM 1076 C C . MET A 1 133 ? 11.738 -7.130 -10.990 1.00 94.75 133 MET A C 1
ATOM 1078 O O . MET A 1 133 ? 11.272 -8.103 -11.612 1.00 94.75 133 MET A O 1
ATOM 1082 N N . PRO A 1 134 ? 12.454 -6.167 -11.604 1.00 92.88 134 PRO A N 1
ATOM 1083 C CA . PRO A 1 134 ? 12.761 -6.198 -13.028 1.00 92.88 134 PRO A CA 1
ATOM 1084 C C . PRO A 1 134 ? 13.429 -7.510 -13.439 1.00 92.88 134 PRO A C 1
ATOM 1086 O O . PRO A 1 134 ? 14.249 -8.062 -12.705 1.00 92.88 134 PRO A O 1
ATOM 1089 N N . TYR A 1 135 ? 13.118 -7.985 -14.641 1.00 89.06 135 TYR A N 1
ATOM 1090 C CA . TYR A 1 135 ? 13.763 -9.141 -15.263 1.00 89.06 135 TYR A CA 1
ATOM 1091 C C . TYR A 1 135 ? 14.257 -8.733 -16.663 1.00 89.06 135 TYR A C 1
ATOM 1093 O O . TYR A 1 135 ? 13.617 -9.080 -17.661 1.00 89.06 135 TYR A O 1
ATOM 1101 N N . PRO A 1 136 ? 15.372 -7.973 -16.756 1.00 82.25 136 PRO A N 1
ATOM 1102 C CA . PRO A 1 136 ? 15.817 -7.363 -18.014 1.00 82.25 136 PRO A CA 1
ATOM 1103 C C . PRO A 1 136 ? 16.069 -8.387 -19.122 1.00 82.25 136 PRO A C 1
ATOM 1105 O O . PRO A 1 136 ? 15.681 -8.169 -20.263 1.00 82.25 136 PRO A O 1
ATOM 1108 N N . GLU A 1 137 ? 16.611 -9.554 -18.764 1.00 85.88 137 GLU A N 1
ATOM 1109 C CA . GLU A 1 137 ? 16.883 -10.661 -19.693 1.00 85.88 137 GLU A CA 1
ATOM 1110 C C . GLU A 1 137 ? 15.625 -11.230 -20.370 1.00 85.88 137 GLU A C 1
ATOM 1112 O O . GLU A 1 137 ? 15.715 -11.926 -21.375 1.00 85.88 137 GLU A O 1
ATOM 1117 N N . ARG A 1 138 ? 14.437 -10.936 -19.829 1.00 79.38 138 ARG A N 1
ATOM 1118 C CA . ARG A 1 138 ? 13.133 -11.343 -20.374 1.00 79.38 138 ARG A CA 1
ATOM 1119 C C . ARG A 1 138 ? 12.265 -10.146 -20.774 1.00 79.38 138 ARG A C 1
ATOM 1121 O O . ARG A 1 138 ? 11.071 -10.320 -20.994 1.00 79.38 138 ARG A O 1
ATOM 1128 N N . GLY A 1 139 ? 12.833 -8.937 -20.818 1.00 79.69 139 GLY A N 1
ATOM 1129 C CA . GLY A 1 139 ? 12.116 -7.710 -21.176 1.00 79.69 139 GLY A CA 1
ATOM 1130 C C . GLY A 1 139 ? 11.010 -7.302 -20.194 1.00 79.69 139 GLY A C 1
ATOM 1131 O O . GLY A 1 139 ? 10.106 -6.565 -20.575 1.00 79.69 139 GLY A O 1
ATOM 1132 N N . ARG A 1 140 ? 11.042 -7.791 -18.945 1.00 80.56 140 ARG A N 1
ATOM 1133 C CA . ARG A 1 140 ? 10.025 -7.478 -17.929 1.00 80.56 140 ARG A CA 1
ATOM 1134 C C . ARG A 1 140 ? 10.476 -6.294 -17.076 1.00 80.56 140 ARG A C 1
ATOM 1136 O O . ARG A 1 140 ? 11.459 -6.415 -16.338 1.00 80.56 140 ARG A O 1
ATOM 1143 N N . ASN A 1 141 ? 9.722 -5.200 -17.111 1.00 85.94 141 ASN A N 1
ATOM 1144 C CA . ASN A 1 141 ? 9.855 -4.127 -16.126 1.00 85.94 141 ASN A CA 1
ATOM 1145 C C . ASN A 1 141 ? 9.384 -4.611 -14.749 1.00 85.94 141 ASN A C 1
ATOM 1147 O O . ASN A 1 141 ? 8.578 -5.537 -14.645 1.00 85.94 141 ASN A O 1
ATOM 1151 N N . GLY A 1 142 ? 9.911 -4.022 -13.680 1.00 91.94 142 GLY A N 1
ATOM 1152 C CA . GLY A 1 142 ? 9.374 -4.302 -12.352 1.00 91.94 142 GLY A CA 1
ATOM 1153 C C . GLY A 1 142 ? 7.980 -3.694 -12.183 1.00 91.94 142 GLY A C 1
ATOM 1154 O O . GLY A 1 142 ? 7.625 -2.773 -12.910 1.00 91.94 142 GLY A O 1
ATOM 1155 N N . PHE A 1 143 ? 7.193 -4.201 -11.240 1.00 95.94 143 PHE A N 1
ATOM 1156 C CA . PHE A 1 143 ? 5.899 -3.621 -10.864 1.00 95.94 143 PHE A CA 1
ATOM 1157 C C . PHE A 1 143 ? 5.536 -3.995 -9.425 1.00 95.94 143 PHE A C 1
ATOM 1159 O O . PHE A 1 143 ? 6.149 -4.888 -8.831 1.00 95.94 143 PHE A O 1
ATOM 1166 N N . VAL A 1 144 ? 4.546 -3.305 -8.861 1.00 98.06 144 VAL A N 1
ATOM 1167 C CA . VAL A 1 144 ? 4.053 -3.544 -7.501 1.00 98.06 144 VAL A CA 1
ATOM 1168 C C . VAL A 1 144 ? 2.542 -3.748 -7.510 1.00 98.06 144 VAL A C 1
ATOM 1170 O O . VAL A 1 144 ? 1.822 -3.048 -8.219 1.00 98.06 144 VAL A O 1
ATOM 1173 N N . GLU A 1 145 ? 2.079 -4.700 -6.705 1.00 98.00 145 GLU A N 1
ATOM 1174 C CA . GLU A 1 145 ? 0.668 -4.908 -6.365 1.00 98.00 145 GLU A CA 1
ATOM 1175 C C . GLU A 1 145 ? 0.452 -4.552 -4.894 1.00 98.00 145 GLU A C 1
ATOM 1177 O O . GLU A 1 145 ? 1.269 -4.938 -4.059 1.00 98.00 145 GLU A O 1
ATOM 1182 N N . ILE A 1 146 ? -0.646 -3.873 -4.564 1.00 98.19 146 ILE A N 1
ATOM 1183 C CA . ILE A 1 146 ? -1.032 -3.533 -3.190 1.00 98.19 146 ILE A CA 1
ATOM 1184 C C . ILE A 1 146 ? -2.515 -3.851 -2.993 1.00 98.19 146 ILE A C 1
ATOM 1186 O O . ILE A 1 146 ? -3.356 -3.394 -3.759 1.00 98.19 146 ILE A O 1
ATOM 1190 N N . ALA A 1 147 ? -2.845 -4.584 -1.937 1.00 96.94 147 ALA A N 1
ATOM 1191 C CA . ALA A 1 147 ? -4.209 -4.842 -1.495 1.00 96.94 147 ALA A CA 1
ATOM 1192 C C . ALA A 1 147 ? -4.375 -4.383 -0.046 1.00 96.94 147 ALA A C 1
ATOM 1194 O O . ALA A 1 147 ? -3.517 -4.644 0.799 1.00 96.94 147 ALA A O 1
ATOM 1195 N N . LEU A 1 148 ? -5.477 -3.704 0.250 1.00 97.62 148 LEU A N 1
ATOM 1196 C CA . LEU A 1 148 ? -5.813 -3.307 1.615 1.00 97.62 148 LEU A CA 1
ATOM 1197 C C . LEU A 1 148 ? -6.485 -4.469 2.346 1.00 97.62 148 LEU A C 1
ATOM 1199 O O . LEU A 1 148 ? -7.175 -5.275 1.721 1.00 97.62 148 LEU A O 1
ATOM 1203 N N . TYR A 1 149 ? -6.334 -4.538 3.666 1.00 96.31 149 TYR A N 1
ATOM 1204 C CA . TYR A 1 149 ? -7.011 -5.560 4.459 1.00 96.31 149 TYR A CA 1
ATOM 1205 C C . TYR A 1 149 ? -7.327 -5.109 5.887 1.00 96.31 149 TYR A C 1
ATOM 1207 O O . TYR A 1 149 ? -6.640 -4.260 6.468 1.00 96.31 149 TYR A O 1
ATOM 1215 N N . THR A 1 150 ? -8.342 -5.753 6.461 1.00 94.62 150 THR A N 1
ATOM 1216 C CA . THR A 1 150 ? -8.490 -5.937 7.905 1.00 94.62 150 THR A CA 1
ATOM 1217 C C . THR A 1 150 ? -8.492 -7.434 8.212 1.00 94.62 150 THR A C 1
ATOM 1219 O O . THR A 1 150 ? -8.934 -8.257 7.408 1.00 94.62 150 THR A O 1
ATOM 1222 N N . GLN A 1 151 ? -7.949 -7.809 9.362 1.00 93.19 151 GLN A N 1
ATOM 1223 C CA . GLN A 1 151 ? -7.932 -9.183 9.844 1.00 93.19 151 GLN A CA 1
ATOM 1224 C C . GLN A 1 151 ? -8.097 -9.166 11.364 1.00 93.19 151 GLN A C 1
ATOM 1226 O O . GLN A 1 151 ? -7.373 -8.442 12.038 1.00 93.19 151 GLN A O 1
ATOM 1231 N N . GLU A 1 152 ? -9.058 -9.920 11.901 1.00 86.06 152 GLU A N 1
ATOM 1232 C CA . GLU A 1 152 ? -9.228 -10.109 13.357 1.00 86.06 152 GLU A CA 1
ATOM 1233 C C . GLU A 1 152 ? -8.135 -11.021 13.938 1.00 86.06 152 GLU A C 1
ATOM 1235 O O . GLU A 1 152 ? -7.820 -12.049 13.291 1.00 86.06 152 GLU A O 1
#

Solvent-accessible surface area (backbone atoms only — not comparable to full-atom values): 8404 Å² total; per-residue (Å²): 135,86,76,82,53,76,64,59,54,58,51,52,55,54,49,57,75,69,68,53,70,72,57,46,76,36,68,34,38,44,96,90,39,80,45,81,34,60,33,73,63,46,104,52,42,49,78,47,60,57,99,37,32,37,36,37,36,39,82,44,61,69,58,35,53,52,53,47,53,51,36,51,53,40,44,54,51,48,48,52,51,50,40,46,77,73,70,30,44,71,88,49,69,76,47,75,47,81,74,48,75,40,76,92,77,36,34,40,34,32,36,43,33,28,45,35,38,47,97,94,41,62,28,47,36,34,37,43,36,37,42,35,52,61,38,72,96,74,75,37,64,28,36,36,42,37,32,51,45,73,43,114

Foldseek 3Di:
DDDPDPVVLVVVVVVLVPPQPDWDWEWADEPNDTFTFTFRDDPFWDWYDDPRKIKIFGDDQVVSVVRVVSRQVRQQSRQVVVCVVVVKDFPDDWDKDWPDADVVQRKTKIWIWGWIDDPNDIKTWTKIKMWRPDDVVVPRHIMMMIHTYIGD

Secondary structure (DSSP, 8-state):
-----HHHHHHHHHHHHHHSSSEEEEEEEETTEEEEEEEE-BTTEEEEEETTEEEEEES-HHHHHHHHHHHHHHHHHHHHHHHHHTT-B--S--EEEEEEEETTTTEEEEEEEEEEEETTEEEEEEEEEEEE--BGGGTBPPEEEEEEEEE-